Protein AF-A0A7X9BY57-F1 (afdb_monomer)

Mean predicted aligned error: 3.31 Å

pLDDT: mean 95.71, std 3.67, range [72.81, 98.31]

Nearest PDB structures (foldseek):
  8rdv-assembly1_HK  TM=2.846E-01  e=9.447E+00  Psychrobacter urativorans

Radius of gyration: 15.85 Å; Cα contacts (8 Å, |Δi|>4): 83; chains: 1; bounding box: 37×32×45 Å

Sequence (93 aa):
MYMERYEYWLKDPYFDEKTRLELESLTDPKEIEERFYMDLEFGTGGLRGILGAGTNRMNIYVVRKVTQGLADYIKEYGEEGKKRGVVIAYDSR

Solvent-accessible surface area (backbone atoms only — not comparable to full-atom values): 5611 Å² total; per-residue (Å²): 108,33,65,56,52,50,52,45,52,63,66,42,81,89,49,53,70,68,51,30,52,58,57,70,67,60,84,51,69,66,58,54,39,64,21,29,69,43,68,60,58,75,50,100,85,45,76,72,61,58,77,43,75,46,50,36,17,41,38,74,66,54,51,50,54,51,53,48,53,51,52,54,57,42,48,75,56,42,72,69,37,59,70,70,64,84,88,87,86,79,73,98,122

Secondary structure (DSSP, 8-state):
-HHHHHHHHHH-TTS-HHHHHHHHT---HHHHHHHHSSPPPEETTEE---BSSSTTSBSHHHHHHHHHHHHHHHHTTHHHHHHT---------

Foldseek 3Di:
DLVVQLVCLLPPPVHDPVQNVQSVPDPDVVVSCQQRVDAQDQDPVGGDADDGRGRNHDDPVSVVVVVVVVVVVLCVVPPVSVVVDDDDDDDPD

Structure (mmCIF, N/CA/C/O backbone):
data_AF-A0A7X9BY57-F1
#
_entry.id   AF-A0A7X9BY57-F1
#
loop_
_atom_site.group_PDB
_atom_site.id
_atom_site.type_symbol
_atom_site.label_atom_id
_atom_site.label_alt_id
_atom_site.label_comp_id
_atom_site.label_asym_id
_atom_site.label_entity_id
_atom_site.label_seq_id
_atom_site.pdbx_PDB_ins_code
_atom_site.Cartn_x
_atom_site.Cartn_y
_atom_site.Cartn_z
_atom_site.occupancy
_atom_site.B_iso_or_equiv
_atom_site.auth_seq_id
_atom_site.auth_comp_id
_atom_site.auth_asym_id
_atom_site.auth_atom_id
_atom_site.pdbx_PDB_model_num
ATOM 1 N N . MET A 1 1 ? 19.482 0.740 -3.001 1.00 79.75 1 MET A N 1
ATOM 2 C CA . MET A 1 1 ? 18.210 1.249 -2.435 1.00 79.75 1 MET A CA 1
ATOM 3 C C . MET A 1 1 ? 16.975 0.956 -3.291 1.00 79.75 1 MET A C 1
ATOM 5 O O . MET A 1 1 ? 16.254 0.052 -2.896 1.00 79.75 1 MET A O 1
ATOM 9 N N . TYR A 1 2 ? 16.688 1.615 -4.429 1.00 94.62 2 TYR A N 1
ATOM 10 C CA . TYR A 1 2 ? 15.445 1.295 -5.176 1.00 94.62 2 TYR A CA 1
ATOM 11 C C . TYR A 1 2 ? 15.473 -0.112 -5.805 1.00 94.62 2 TYR A C 1
ATOM 13 O O . TYR A 1 2 ? 14.496 -0.847 -5.696 1.00 94.62 2 TYR A O 1
ATOM 21 N N . MET A 1 3 ? 16.621 -0.533 -6.356 1.00 96.62 3 MET A N 1
ATOM 22 C CA . MET A 1 3 ? 16.793 -1.885 -6.912 1.00 96.62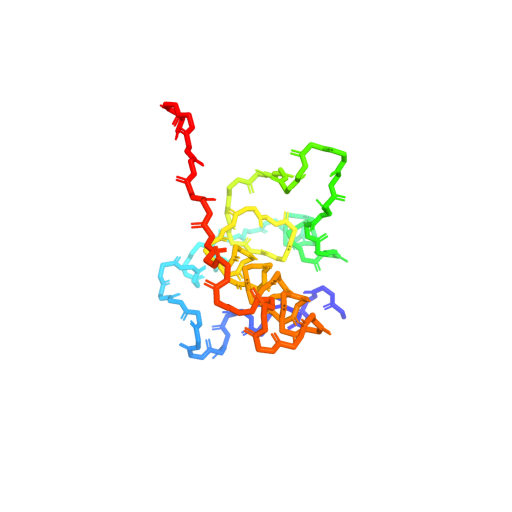 3 MET A CA 1
ATOM 23 C C . MET A 1 3 ? 16.672 -2.990 -5.858 1.00 96.62 3 MET A C 1
ATOM 25 O O . MET A 1 3 ? 16.080 -4.024 -6.129 1.00 96.62 3 MET A O 1
ATOM 29 N N . GLU A 1 4 ? 17.161 -2.766 -4.637 1.00 97.50 4 GLU A N 1
ATOM 30 C CA . GLU A 1 4 ? 16.999 -3.730 -3.535 1.00 97.50 4 GLU A CA 1
ATOM 31 C C . GLU A 1 4 ? 15.523 -3.907 -3.170 1.00 97.50 4 GLU A C 1
ATOM 33 O O . GLU A 1 4 ? 15.077 -5.026 -2.939 1.00 97.50 4 GLU A O 1
ATOM 38 N N . ARG A 1 5 ? 14.748 -2.813 -3.148 1.00 97.44 5 ARG A N 1
ATOM 39 C CA . ARG A 1 5 ? 13.298 -2.864 -2.910 1.00 97.44 5 ARG A CA 1
ATOM 40 C C . ARG A 1 5 ? 12.575 -3.580 -4.047 1.00 97.44 5 ARG A C 1
ATOM 42 O O . ARG A 1 5 ? 11.706 -4.400 -3.778 1.00 97.44 5 ARG A O 1
ATOM 49 N N . TYR A 1 6 ? 12.948 -3.298 -5.291 1.00 98.19 6 TYR A N 1
ATOM 50 C CA . TYR A 1 6 ? 12.409 -3.988 -6.460 1.00 98.19 6 TYR A CA 1
ATOM 51 C C . TYR A 1 6 ? 12.684 -5.498 -6.400 1.00 98.19 6 TYR A C 1
ATOM 53 O O . TYR A 1 6 ? 11.756 -6.301 -6.468 1.00 98.19 6 TYR A O 1
ATOM 61 N N . GLU A 1 7 ? 13.935 -5.897 -6.162 1.00 97.62 7 GLU A N 1
ATOM 62 C CA . GLU A 1 7 ? 14.307 -7.306 -6.018 1.00 97.62 7 GLU A CA 1
ATOM 63 C C . GLU A 1 7 ? 13.629 -7.982 -4.824 1.00 97.62 7 GLU A C 1
ATOM 65 O O . GLU A 1 7 ? 13.253 -9.151 -4.912 1.00 97.62 7 GLU A O 1
ATOM 70 N N . TYR A 1 8 ? 13.458 -7.262 -3.714 1.00 98.00 8 TYR A N 1
ATOM 71 C CA . TYR A 1 8 ? 12.713 -7.748 -2.558 1.00 98.00 8 TYR A CA 1
ATOM 72 C C . TYR A 1 8 ? 11.269 -8.095 -2.940 1.00 98.00 8 TYR A C 1
ATOM 74 O O . TYR A 1 8 ? 10.799 -9.183 -2.612 1.00 98.00 8 TYR A O 1
ATOM 82 N N . TRP A 1 9 ? 10.596 -7.224 -3.700 1.00 97.88 9 TRP A N 1
ATOM 83 C CA . TRP A 1 9 ? 9.235 -7.481 -4.179 1.00 97.88 9 TRP A CA 1
ATOM 84 C C . TRP A 1 9 ? 9.151 -8.666 -5.149 1.00 97.88 9 TRP A C 1
ATOM 86 O O . TRP A 1 9 ? 8.166 -9.402 -5.131 1.00 97.88 9 TRP A O 1
ATOM 96 N N . LEU A 1 10 ? 10.191 -8.892 -5.955 1.00 97.81 10 LEU A N 1
ATOM 97 C CA . LEU A 1 10 ? 10.271 -10.054 -6.843 1.00 97.81 10 LEU A CA 1
ATOM 98 C C . LEU A 1 10 ? 10.487 -11.371 -6.086 1.00 97.81 10 LEU A C 1
ATOM 100 O O . LEU A 1 10 ? 9.958 -12.403 -6.484 1.00 97.81 10 LEU A O 1
ATOM 104 N N . LYS A 1 11 ? 11.262 -11.365 -4.997 1.00 97.69 11 LYS A N 1
ATOM 105 C CA . LYS A 1 11 ? 11.737 -12.602 -4.351 1.00 97.69 11 LYS A CA 1
ATOM 106 C C . LYS A 1 11 ? 10.931 -13.015 -3.120 1.00 97.69 11 LYS A C 1
ATOM 108 O O . LYS A 1 11 ? 10.831 -14.208 -2.845 1.00 97.69 11 LYS A O 1
ATOM 113 N N . ASP A 1 12 ? 10.381 -12.070 -2.361 1.00 97.69 12 ASP A N 1
ATOM 114 C CA . ASP A 1 12 ? 9.721 -12.382 -1.088 1.00 97.69 12 ASP A CA 1
ATOM 115 C C . ASP A 1 12 ? 8.351 -13.051 -1.323 1.00 97.69 12 ASP A C 1
ATOM 117 O O . ASP A 1 12 ? 7.520 -12.455 -2.018 1.00 97.69 12 ASP A O 1
ATOM 121 N N . PRO A 1 13 ? 8.074 -14.246 -0.749 1.00 96.62 13 PRO A N 1
ATOM 122 C CA . PRO A 1 13 ? 6.814 -14.989 -0.903 1.00 96.62 13 PRO A CA 1
ATOM 123 C C . PRO A 1 13 ? 5.557 -14.218 -0.464 1.00 96.62 13 PRO A C 1
ATOM 125 O O . PRO A 1 13 ? 4.452 -14.608 -0.834 1.00 96.62 13 PRO A O 1
ATOM 128 N N . TYR A 1 14 ? 5.705 -13.130 0.295 1.00 97.06 14 TYR A N 1
ATOM 129 C CA . TYR A 1 14 ? 4.624 -12.245 0.723 1.00 97.06 14 TYR A CA 1
ATOM 130 C C . TYR A 1 14 ? 3.868 -11.588 -0.443 1.00 97.06 14 TYR A C 1
ATOM 132 O O . TYR A 1 14 ? 2.655 -11.362 -0.350 1.00 97.06 14 TYR A O 1
ATOM 140 N N . PHE A 1 15 ? 4.568 -11.281 -1.538 1.00 97.88 15 PHE A N 1
ATOM 141 C CA . PHE A 1 15 ? 3.958 -10.700 -2.734 1.00 97.88 15 PHE A CA 1
ATOM 142 C C . PHE A 1 15 ? 3.335 -11.792 -3.609 1.00 97.88 15 PHE A C 1
ATOM 144 O O . PHE A 1 15 ? 3.857 -12.901 -3.709 1.00 97.88 15 PHE A O 1
ATOM 151 N N . ASP A 1 16 ? 2.185 -11.516 -4.216 1.00 97.69 16 ASP A N 1
ATOM 152 C CA . ASP A 1 16 ? 1.487 -12.498 -5.037 1.00 97.69 16 ASP A CA 1
ATOM 153 C C . ASP A 1 16 ? 2.119 -12.615 -6.431 1.00 97.69 16 ASP A C 1
ATOM 155 O O . ASP A 1 16 ? 2.892 -11.765 -6.879 1.00 97.69 16 ASP A O 1
ATOM 159 N N . GLU A 1 17 ? 1.808 -13.712 -7.119 1.00 97.62 17 GLU A N 1
ATOM 160 C CA . GLU A 1 17 ? 2.342 -13.990 -8.453 1.00 97.62 17 GLU A CA 1
ATOM 161 C C . GLU A 1 17 ? 1.983 -12.885 -9.4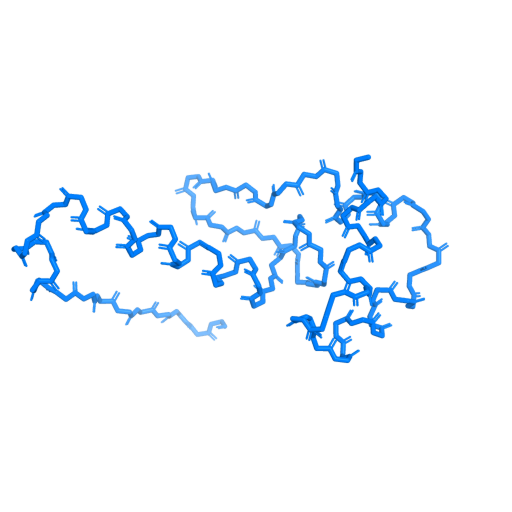53 1.00 97.62 17 GLU A C 1
ATOM 163 O O . GLU A 1 17 ? 2.830 -12.467 -10.234 1.00 97.62 17 GLU A O 1
ATOM 168 N N . LYS A 1 18 ? 0.763 -12.338 -9.380 1.00 97.69 18 LYS A N 1
ATOM 169 C CA . LYS A 1 18 ? 0.318 -11.255 -10.266 1.00 97.69 18 LYS A CA 1
ATOM 170 C C . LYS A 1 18 ? 1.181 -9.999 -10.112 1.00 97.69 18 LYS A C 1
ATOM 172 O O . LYS A 1 18 ? 1.570 -9.404 -11.113 1.00 97.69 18 LYS A O 1
ATOM 177 N N . THR A 1 19 ? 1.483 -9.609 -8.877 1.00 98.00 19 THR A N 1
ATOM 178 C CA . THR A 1 19 ? 2.345 -8.467 -8.547 1.00 98.00 19 THR A CA 1
ATOM 179 C C . THR A 1 19 ? 3.758 -8.693 -9.069 1.00 98.00 19 THR A C 1
ATOM 181 O O . THR A 1 19 ? 4.344 -7.779 -9.643 1.00 98.00 19 THR A O 1
ATOM 184 N N . ARG A 1 20 ? 4.302 -9.908 -8.923 1.00 98.06 20 ARG A N 1
ATOM 185 C CA . ARG A 1 20 ? 5.623 -10.237 -9.477 1.00 98.06 20 ARG A CA 1
ATOM 186 C C . ARG A 1 20 ? 5.634 -10.177 -10.995 1.00 98.06 20 ARG A C 1
ATOM 188 O O . ARG A 1 20 ? 6.498 -9.512 -11.542 1.00 98.06 20 ARG A O 1
ATOM 195 N N . LEU A 1 21 ? 4.658 -10.790 -11.661 1.00 98.06 21 LEU A N 1
ATOM 196 C CA . LEU A 1 21 ? 4.562 -10.770 -13.121 1.00 98.06 21 LEU A CA 1
ATOM 197 C C . LEU A 1 21 ? 4.429 -9.341 -13.665 1.00 98.06 21 LEU A C 1
ATOM 199 O O . LEU A 1 21 ? 5.035 -9.012 -14.680 1.00 98.06 21 LEU A O 1
ATOM 203 N N . GLU A 1 22 ? 3.679 -8.469 -12.980 1.00 98.12 22 GLU A N 1
ATOM 204 C CA . GLU A 1 22 ? 3.621 -7.043 -13.324 1.00 98.12 22 GLU A CA 1
ATOM 205 C C . GLU A 1 22 ? 5.012 -6.401 -13.247 1.00 98.12 22 GLU A C 1
ATOM 207 O O . GLU A 1 22 ? 5.425 -5.717 -14.181 1.00 98.12 22 GLU A O 1
ATOM 212 N N . LEU A 1 23 ? 5.746 -6.647 -12.161 1.00 97.94 23 LEU A N 1
ATOM 213 C CA . LEU A 1 23 ? 7.093 -6.118 -11.960 1.00 97.94 23 LEU A CA 1
ATOM 214 C C . LEU A 1 23 ? 8.104 -6.674 -12.971 1.00 97.94 23 LEU A C 1
ATOM 216 O O . LEU A 1 23 ? 8.864 -5.902 -13.540 1.00 97.94 23 LEU A O 1
ATOM 220 N N . GLU A 1 24 ? 8.081 -7.976 -13.249 1.00 97.44 24 GLU A N 1
ATOM 221 C CA . GLU A 1 24 ? 8.951 -8.629 -14.236 1.00 97.44 24 GLU A CA 1
ATOM 222 C C . GLU A 1 24 ? 8.684 -8.149 -15.667 1.00 97.44 24 GLU A C 1
ATOM 224 O O . GLU A 1 24 ? 9.585 -8.174 -16.504 1.00 97.44 24 GLU A O 1
ATOM 229 N N . SER A 1 25 ? 7.462 -7.687 -15.954 1.00 97.69 25 SER A N 1
ATOM 230 C CA . SER A 1 25 ? 7.111 -7.123 -17.261 1.00 97.69 25 SER A CA 1
ATOM 231 C C . SER A 1 25 ? 7.698 -5.728 -17.513 1.00 97.69 25 SER A C 1
ATOM 233 O O . SER A 1 25 ? 7.646 -5.239 -18.643 1.00 97.69 25 SER A O 1
ATOM 235 N N . LEU A 1 26 ? 8.271 -5.082 -16.490 1.00 96.56 26 LEU A N 1
ATOM 236 C CA . LEU A 1 26 ? 8.870 -3.758 -16.614 1.00 96.56 26 LEU A CA 1
ATOM 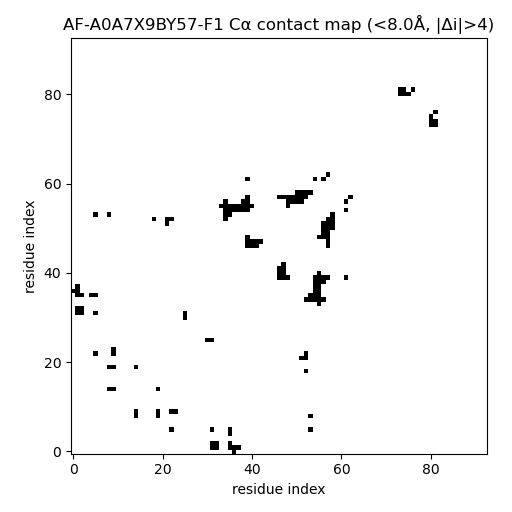237 C C . LEU A 1 26 ? 10.200 -3.834 -17.366 1.00 96.56 26 LEU A C 1
ATOM 239 O O . LEU A 1 26 ? 11.171 -4.430 -16.904 1.00 96.56 26 LEU A O 1
ATOM 243 N N . THR A 1 27 ? 10.263 -3.169 -18.519 1.00 94.62 27 THR A N 1
ATOM 244 C CA . THR A 1 27 ? 11.477 -3.114 -19.347 1.00 94.62 27 THR A CA 1
ATOM 245 C C . THR A 1 27 ? 12.251 -1.807 -19.204 1.00 94.62 27 THR A C 1
ATOM 247 O O . THR A 1 27 ? 13.415 -1.755 -19.590 1.00 94.62 27 THR A O 1
ATOM 250 N 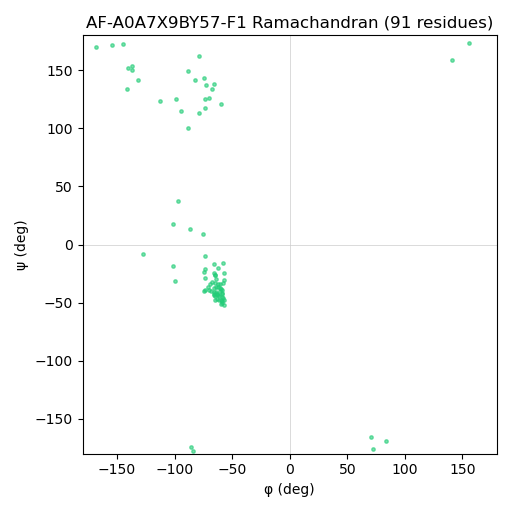N . ASP A 1 28 ? 11.618 -0.744 -18.693 1.00 97.00 28 ASP A N 1
ATOM 251 C CA . ASP A 1 28 ? 12.244 0.570 -18.521 1.00 97.00 28 ASP A CA 1
ATOM 252 C C . ASP A 1 28 ? 12.818 0.725 -17.099 1.00 97.00 28 ASP A C 1
ATOM 254 O O . ASP A 1 28 ? 12.054 0.789 -16.129 1.00 97.00 28 ASP A O 1
ATOM 258 N N . PRO A 1 29 ? 14.151 0.853 -16.941 1.00 96.06 29 PRO A N 1
ATOM 259 C CA . PRO A 1 29 ? 14.771 1.105 -15.643 1.00 96.06 29 PRO A CA 1
ATOM 260 C C . PRO A 1 29 ? 14.254 2.366 -14.946 1.00 96.06 29 PRO A C 1
ATOM 262 O O . PRO A 1 29 ? 14.209 2.399 -13.718 1.00 96.06 29 PRO A O 1
ATOM 265 N N . LYS A 1 30 ? 13.837 3.393 -15.700 1.00 97.50 30 LYS A N 1
ATOM 266 C CA . LYS A 1 30 ? 13.285 4.622 -15.112 1.00 97.50 30 LYS A CA 1
ATOM 267 C C . LYS A 1 30 ? 11.927 4.389 -14.469 1.00 97.50 30 LYS A C 1
ATOM 269 O O . LYS A 1 30 ? 11.623 5.015 -13.460 1.00 97.50 30 LYS A O 1
ATOM 274 N N . GLU A 1 31 ? 11.121 3.490 -15.025 1.00 97.69 31 GLU A N 1
ATOM 275 C CA . GLU A 1 31 ? 9.839 3.122 -14.430 1.00 97.69 31 GLU A CA 1
ATOM 276 C C . GLU A 1 31 ? 10.042 2.317 -13.142 1.00 97.69 31 GLU A C 1
ATOM 278 O O . GLU A 1 31 ? 9.348 2.546 -12.151 1.00 97.69 31 GLU A O 1
ATOM 283 N N . ILE A 1 32 ? 11.028 1.416 -13.124 1.00 98.06 32 ILE A N 1
ATOM 284 C CA . ILE A 1 32 ? 11.414 0.692 -11.907 1.00 98.06 32 ILE A CA 1
ATOM 285 C C . ILE A 1 32 ? 11.894 1.682 -10.844 1.00 98.06 32 ILE A C 1
ATOM 287 O O . ILE A 1 32 ? 11.447 1.625 -9.699 1.00 98.06 32 ILE A O 1
ATOM 291 N N . GLU A 1 33 ? 12.770 2.618 -11.210 1.00 98.12 33 GLU A N 1
ATOM 292 C CA . GLU A 1 33 ? 13.214 3.663 -10.294 1.00 98.12 33 GLU A CA 1
ATOM 293 C C . GLU A 1 33 ? 12.024 4.456 -9.754 1.00 98.12 33 GLU A C 1
ATOM 295 O O . GLU A 1 33 ? 11.847 4.522 -8.541 1.00 98.12 33 GLU A O 1
ATOM 300 N N . GLU A 1 34 ? 11.148 4.966 -10.618 1.00 97.69 34 GLU A N 1
ATOM 301 C CA . GLU A 1 34 ? 10.015 5.800 -10.212 1.00 97.69 34 GLU A CA 1
ATOM 302 C C . GLU A 1 34 ? 8.992 5.042 -9.332 1.00 97.69 34 GLU A C 1
ATOM 304 O O . GLU A 1 34 ? 8.413 5.620 -8.409 1.00 97.69 34 GLU A O 1
ATOM 309 N N . ARG A 1 35 ? 8.842 3.722 -9.502 1.00 98.19 35 ARG A N 1
ATOM 310 C CA . ARG A 1 35 ? 8.004 2.874 -8.632 1.00 98.19 35 ARG A CA 1
ATOM 311 C C . ARG A 1 35 ? 8.614 2.596 -7.252 1.00 98.19 35 ARG A C 1
ATOM 313 O O . ARG A 1 35 ? 7.856 2.282 -6.330 1.00 98.19 35 ARG A O 1
ATOM 320 N N . PHE A 1 36 ? 9.939 2.679 -7.087 1.00 98.31 36 PHE A N 1
ATOM 321 C CA . PHE A 1 36 ? 10.639 2.191 -5.884 1.00 98.31 36 PHE A CA 1
ATOM 322 C C . PHE A 1 36 ? 11.568 3.195 -5.184 1.00 98.31 36 PHE A C 1
ATOM 324 O O . PHE A 1 36 ? 12.056 2.895 -4.088 1.00 98.31 36 PHE A O 1
ATOM 331 N N . TYR A 1 37 ? 11.823 4.372 -5.763 1.00 97.00 37 TYR A N 1
ATOM 332 C CA . TYR A 1 37 ? 12.734 5.369 -5.183 1.00 97.00 37 TYR A CA 1
ATOM 333 C C . TYR A 1 37 ? 12.226 5.958 -3.863 1.00 97.00 37 TYR A C 1
ATOM 335 O O . TYR A 1 37 ? 13.028 6.391 -3.036 1.00 97.00 37 TYR A O 1
ATOM 343 N N . MET A 1 38 ? 10.911 5.936 -3.642 1.00 96.25 38 MET A N 1
ATOM 344 C CA . MET A 1 38 ? 10.280 6.415 -2.418 1.00 96.25 38 MET A CA 1
ATOM 345 C C . MET A 1 38 ? 9.054 5.581 -2.041 1.00 96.25 38 MET A C 1
ATOM 347 O O . MET A 1 38 ? 8.626 4.687 -2.775 1.00 96.25 38 MET A O 1
ATOM 351 N N . ASP A 1 39 ? 8.516 5.852 -0.858 1.00 96.44 39 ASP A N 1
ATOM 352 C CA . ASP A 1 39 ? 7.206 5.355 -0.451 1.00 96.44 39 ASP A CA 1
ATOM 353 C C . ASP A 1 39 ? 6.135 6.352 -0.911 1.00 96.44 39 ASP A C 1
ATOM 355 O O . ASP A 1 39 ? 6.391 7.555 -0.960 1.00 96.44 39 ASP A O 1
ATOM 359 N N . LEU A 1 40 ? 4.934 5.860 -1.218 1.00 96.44 40 LEU A N 1
ATOM 360 C CA . LEU A 1 40 ? 3.808 6.711 -1.580 1.00 96.44 40 LEU A CA 1
ATOM 361 C C . LEU A 1 40 ? 3.487 7.682 -0.434 1.00 96.44 40 LEU A C 1
ATOM 363 O O . LEU A 1 40 ? 3.178 7.257 0.682 1.00 96.44 40 LEU A O 1
ATOM 367 N N . GLU A 1 41 ? 3.545 8.983 -0.714 1.00 93.31 41 GLU A N 1
ATOM 368 C CA . GLU A 1 41 ? 3.365 10.008 0.312 1.00 93.31 41 GLU A CA 1
ATOM 369 C C . GLU A 1 41 ? 1.910 10.168 0.756 1.00 93.31 41 GLU A C 1
ATOM 371 O O . GLU A 1 41 ? 0.956 10.112 -0.028 1.00 93.31 41 GLU A O 1
ATOM 376 N N . PHE A 1 42 ? 1.750 10.434 2.053 1.00 90.88 42 PHE A N 1
ATOM 377 C CA . PHE A 1 42 ? 0.474 10.808 2.644 1.00 90.88 42 PHE A CA 1
ATOM 378 C C . PHE A 1 42 ? 0.303 12.330 2.573 1.00 90.88 42 PHE A C 1
ATOM 380 O O . PHE A 1 42 ? 0.861 13.068 3.384 1.00 90.88 42 PHE A O 1
ATOM 387 N N . GLY A 1 43 ? -0.462 12.806 1.590 1.00 90.56 43 GLY A N 1
ATOM 388 C CA . GLY A 1 43 ? -0.748 14.231 1.420 1.00 90.56 43 GLY A CA 1
ATOM 389 C C . GLY A 1 43 ? -1.910 14.725 2.287 1.00 90.56 43 GLY A C 1
ATOM 390 O O . GLY A 1 43 ? -2.565 13.967 3.002 1.00 90.56 43 GLY A O 1
ATOM 391 N N . THR A 1 44 ? -2.253 16.009 2.146 1.00 90.56 44 THR A N 1
ATOM 392 C CA . THR A 1 44 ? -3.418 16.632 2.815 1.00 90.56 44 THR A CA 1
ATOM 393 C C . THR A 1 44 ? -4.743 15.936 2.500 1.00 90.56 44 THR A C 1
ATOM 395 O O . THR A 1 44 ? -5.695 16.006 3.270 1.00 90.56 44 THR A O 1
ATOM 398 N N . GLY A 1 45 ? -4.803 15.258 1.356 1.00 87.88 45 GLY A N 1
ATOM 399 C CA . GLY A 1 45 ? -5.960 14.527 0.869 1.00 87.88 45 GLY A CA 1
ATOM 400 C C . GLY A 1 45 ? -5.903 13.013 1.061 1.00 87.88 45 GLY A C 1
ATOM 401 O O . GLY A 1 45 ? -6.635 12.319 0.351 1.00 87.88 45 GLY A O 1
ATOM 402 N N . GLY A 1 46 ? -5.023 12.517 1.936 1.00 91.44 46 GLY A N 1
ATOM 403 C CA . GLY A 1 46 ? -4.745 11.093 2.116 1.00 91.44 46 GLY A CA 1
ATOM 404 C C . GLY A 1 46 ? -3.725 10.540 1.118 1.00 91.44 46 GLY A C 1
ATOM 405 O O . GLY A 1 46 ? -3.073 11.290 0.388 1.00 91.44 46 GLY A O 1
ATOM 406 N N . LEU A 1 47 ? -3.602 9.210 1.077 1.00 93.50 47 LEU A N 1
ATOM 407 C CA . LEU A 1 47 ? -2.796 8.517 0.071 1.00 93.50 47 LEU A CA 1
ATOM 408 C C . LEU A 1 47 ? -3.453 8.613 -1.304 1.00 93.50 47 LEU A C 1
ATOM 410 O O . LEU A 1 47 ? -4.603 8.209 -1.485 1.00 93.50 47 LEU A O 1
ATOM 414 N N . ARG A 1 48 ? -2.698 9.087 -2.292 1.00 93.69 48 ARG A N 1
ATOM 415 C CA . ARG A 1 48 ? -3.108 9.108 -3.698 1.00 93.69 48 ARG A CA 1
ATOM 416 C C . ARG A 1 48 ? -1.903 8.783 -4.556 1.00 93.69 48 ARG A C 1
ATOM 418 O O . ARG A 1 48 ? -0.842 9.351 -4.342 1.00 93.69 48 ARG A O 1
ATOM 425 N N . GLY A 1 49 ? -2.076 7.902 -5.530 1.00 93.06 49 GLY A N 1
ATOM 426 C CA . GLY A 1 49 ? -0.995 7.483 -6.410 1.00 93.06 49 GLY A CA 1
ATOM 427 C C . GLY A 1 49 ? -1.509 6.700 -7.603 1.00 93.06 49 GLY A C 1
ATOM 428 O O . GLY A 1 49 ? -2.676 6.308 -7.647 1.00 93.06 49 GLY A O 1
ATOM 429 N N . ILE A 1 50 ? -0.616 6.467 -8.559 1.00 96.31 50 ILE A N 1
ATOM 430 C CA . ILE A 1 50 ? -0.877 5.605 -9.713 1.00 96.31 50 ILE A CA 1
ATOM 431 C C . ILE A 1 50 ? -1.066 4.167 -9.213 1.00 96.31 50 ILE A C 1
ATOM 433 O O . ILE A 1 50 ? -0.330 3.719 -8.331 1.00 96.31 50 ILE A O 1
ATOM 437 N N . LEU A 1 51 ? -2.053 3.450 -9.757 1.00 96.50 51 LEU A N 1
ATOM 438 C CA . LEU A 1 51 ? -2.246 2.028 -9.463 1.00 96.50 51 LEU A CA 1
ATOM 439 C C . LEU A 1 51 ? -1.091 1.206 -10.044 1.00 96.50 51 LEU A C 1
ATOM 441 O O . LEU A 1 51 ? -0.718 1.399 -11.199 1.00 96.50 51 LEU A O 1
ATOM 445 N N . GLY A 1 52 ? -0.549 0.283 -9.254 1.00 97.75 52 GLY A N 1
ATOM 446 C CA . GLY A 1 52 ? 0.476 -0.656 -9.715 1.00 97.75 52 GLY A CA 1
ATOM 447 C C . GLY A 1 52 ? 1.352 -1.203 -8.593 1.00 97.75 52 GLY A C 1
ATOM 448 O O . GLY A 1 52 ? 1.276 -0.772 -7.441 1.00 97.75 52 GLY A O 1
ATOM 449 N N . ALA A 1 53 ? 2.208 -2.157 -8.925 1.00 98.19 53 ALA A N 1
ATOM 450 C CA . ALA A 1 53 ? 3.213 -2.692 -8.021 1.00 98.19 53 ALA A CA 1
ATOM 451 C C . ALA A 1 53 ? 4.356 -1.685 -7.798 1.00 98.19 53 ALA A C 1
ATOM 453 O O . ALA A 1 53 ? 4.826 -1.045 -8.744 1.00 98.19 53 ALA A O 1
ATOM 454 N N . GLY A 1 54 ? 4.796 -1.544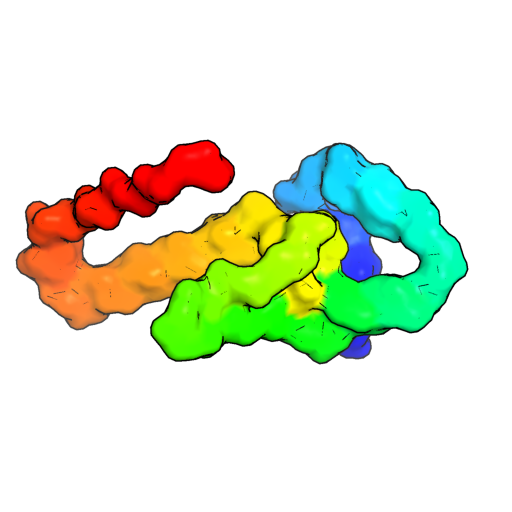 -6.545 1.00 97.94 54 GLY A N 1
ATOM 455 C CA . GLY A 1 54 ? 5.836 -0.595 -6.142 1.00 97.94 54 GLY A CA 1
ATOM 456 C C . GLY A 1 54 ? 5.558 0.075 -4.799 1.00 97.94 54 GLY A C 1
ATOM 457 O O . GLY A 1 54 ? 4.414 0.138 -4.342 1.00 97.94 54 GLY A O 1
ATOM 458 N N . THR A 1 55 ? 6.603 0.598 -4.158 1.00 97.50 55 THR A N 1
ATOM 459 C CA . THR A 1 55 ? 6.457 1.360 -2.906 1.00 97.50 55 THR A CA 1
ATOM 460 C C . THR A 1 55 ? 5.867 2.749 -3.145 1.00 97.50 55 THR A C 1
A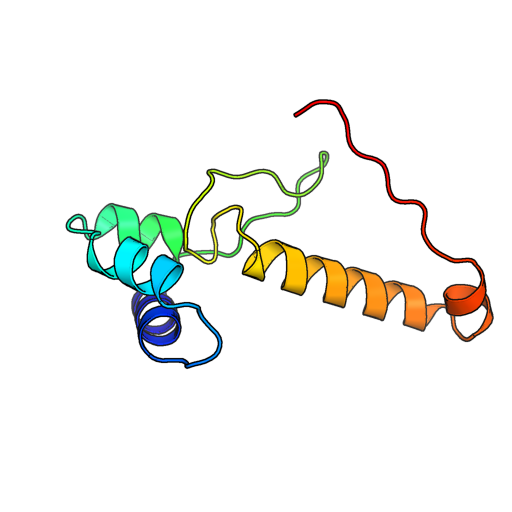TOM 462 O O . THR A 1 55 ? 5.146 3.245 -2.284 1.00 97.50 55 THR A O 1
ATOM 465 N N . ASN A 1 56 ? 6.097 3.336 -4.323 1.00 97.62 56 ASN A N 1
ATOM 466 C CA . ASN A 1 56 ? 5.542 4.613 -4.779 1.00 97.62 56 ASN A CA 1
ATOM 467 C C . ASN A 1 56 ? 4.289 4.426 -5.663 1.00 97.62 56 ASN A C 1
ATOM 469 O O . ASN A 1 56 ? 4.089 5.094 -6.683 1.00 97.62 56 ASN A O 1
ATOM 473 N N . ARG A 1 57 ? 3.455 3.438 -5.326 1.00 97.81 57 ARG A N 1
ATOM 474 C CA . ARG A 1 57 ? 2.221 3.119 -6.050 1.00 97.81 57 ARG A CA 1
ATOM 475 C C . ARG A 1 57 ? 1.075 2.835 -5.101 1.00 97.81 57 ARG A C 1
ATOM 477 O O . ARG A 1 57 ? 1.272 2.386 -3.977 1.00 97.81 57 ARG A O 1
ATOM 484 N N . MET A 1 58 ? -0.142 3.068 -5.578 1.00 97.19 58 MET A N 1
ATOM 485 C CA . MET A 1 58 ? -1.339 2.606 -4.896 1.00 97.19 58 MET A CA 1
ATOM 486 C C . MET A 1 58 ? -1.536 1.116 -5.193 1.00 97.19 58 MET A C 1
ATOM 488 O O . MET A 1 58 ? -1.796 0.719 -6.328 1.00 97.19 58 MET A O 1
ATOM 492 N N . ASN A 1 59 ? -1.406 0.285 -4.162 1.00 97.50 59 ASN A N 1
ATOM 493 C CA . ASN A 1 59 ? -1.652 -1.153 -4.223 1.00 97.50 59 ASN A CA 1
ATOM 494 C C . ASN A 1 59 ? -2.043 -1.701 -2.850 1.00 97.50 59 ASN A C 1
ATOM 496 O O . ASN A 1 59 ? -1.947 -1.021 -1.827 1.00 97.50 59 ASN A O 1
ATOM 500 N N . ILE A 1 60 ? -2.460 -2.967 -2.830 1.00 97.19 60 ILE A N 1
ATOM 501 C CA . ILE A 1 60 ? -2.925 -3.641 -1.617 1.00 97.19 60 ILE A CA 1
ATOM 502 C C . ILE A 1 60 ? -1.871 -3.665 -0.501 1.00 97.19 60 ILE A C 1
ATOM 504 O O . ILE A 1 60 ? -2.231 -3.581 0.670 1.00 97.19 60 ILE A O 1
ATOM 508 N N . TYR A 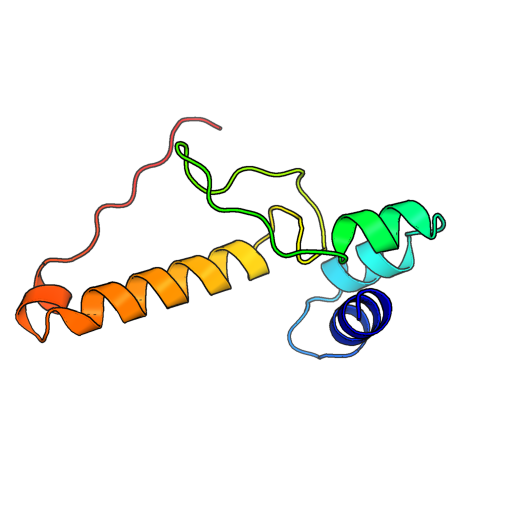1 61 ? -0.581 -3.746 -0.830 1.00 97.81 61 TYR A N 1
ATOM 509 C CA . TYR A 1 61 ? 0.494 -3.822 0.161 1.00 97.81 61 TYR A CA 1
ATOM 510 C C . TYR A 1 61 ? 0.743 -2.475 0.834 1.00 97.81 61 TYR A C 1
ATOM 512 O O . TYR A 1 61 ? 0.895 -2.417 2.054 1.00 97.81 61 TYR A O 1
ATOM 520 N N . VAL A 1 62 ? 0.701 -1.385 0.065 1.00 96.94 62 VAL A N 1
ATOM 521 C CA . VAL A 1 62 ? 0.760 -0.021 0.606 1.00 96.94 62 VAL A CA 1
ATOM 522 C C . VAL A 1 62 ? -0.468 0.266 1.470 1.00 96.94 62 VAL A C 1
ATOM 524 O O . VAL A 1 62 ? -0.317 0.742 2.595 1.00 96.94 62 VAL A O 1
ATOM 527 N N . VAL A 1 63 ? -1.669 -0.111 1.011 1.00 96.38 63 VAL A N 1
ATOM 528 C CA . VAL A 1 63 ? -2.900 0.021 1.809 1.00 96.38 63 VAL A CA 1
ATOM 529 C C . VAL A 1 63 ? -2.782 -0.764 3.117 1.00 96.38 63 VAL A C 1
ATOM 531 O O . VAL A 1 63 ? -3.002 -0.192 4.179 1.00 96.38 63 VAL A O 1
ATOM 534 N N . ARG A 1 64 ? -2.342 -2.029 3.079 1.00 97.12 64 ARG A N 1
ATOM 535 C CA . ARG A 1 64 ? -2.112 -2.850 4.284 1.00 97.12 64 ARG A CA 1
ATOM 536 C C . ARG A 1 64 ? -1.126 -2.198 5.251 1.00 97.12 64 ARG A C 1
ATOM 538 O O . ARG A 1 64 ? -1.423 -2.126 6.441 1.00 97.12 64 ARG A O 1
ATOM 545 N N . LYS A 1 65 ? 0.018 -1.710 4.755 1.00 95.94 65 LYS A N 1
ATOM 546 C CA . LYS A 1 65 ? 1.041 -1.033 5.570 1.00 95.94 65 LYS A CA 1
ATOM 547 C C . LYS A 1 65 ? 0.452 0.180 6.289 1.00 95.94 65 LYS A C 1
ATOM 549 O O . LYS A 1 65 ? 0.653 0.338 7.490 1.00 95.94 65 LYS A O 1
ATOM 554 N N . VAL A 1 66 ? -0.307 1.012 5.579 1.00 95.69 66 VAL A N 1
ATOM 555 C CA . VAL A 1 66 ? -0.899 2.224 6.161 1.00 95.69 66 VAL A CA 1
ATOM 556 C C . VAL A 1 66 ? -2.061 1.906 7.097 1.00 95.69 66 VAL A C 1
ATOM 558 O O . VAL A 1 66 ? -2.147 2.504 8.166 1.00 95.69 66 VAL A O 1
ATOM 561 N N . THR A 1 67 ? -2.907 0.926 6.775 1.00 96.06 67 THR A N 1
ATOM 562 C CA . THR A 1 67 ? -3.952 0.446 7.691 1.00 96.06 67 THR A CA 1
ATOM 563 C C . THR A 1 67 ? -3.353 -0.110 8.981 1.00 96.06 67 THR A C 1
ATOM 565 O O . THR A 1 67 ? -3.877 0.171 10.057 1.00 96.06 67 THR A O 1
ATOM 568 N N . GLN A 1 68 ? -2.241 -0.847 8.900 1.00 97.19 68 GLN A N 1
ATOM 569 C CA . GLN A 1 68 ? -1.528 -1.333 10.080 1.00 97.19 68 GLN A CA 1
ATOM 570 C C . GLN A 1 68 ? -0.984 -0.169 10.918 1.00 97.19 68 GLN A C 1
ATOM 572 O O . GLN A 1 68 ? -1.224 -0.132 12.121 1.00 97.19 68 GLN A O 1
ATOM 577 N N . GLY A 1 69 ? -0.344 0.820 10.285 1.00 95.75 69 GLY A N 1
ATOM 578 C CA . GLY A 1 69 ? 0.124 2.028 10.971 1.00 95.75 69 GLY A CA 1
ATOM 579 C C . GLY A 1 69 ? -1.005 2.805 11.657 1.00 95.75 69 GLY A C 1
ATOM 580 O O . GLY A 1 69 ? -0.860 3.218 12.804 1.00 95.75 69 GLY A O 1
ATOM 581 N N . LEU A 1 70 ? -2.164 2.940 11.003 1.00 95.12 70 LEU A N 1
ATOM 582 C CA . LEU A 1 70 ? -3.356 3.546 11.603 1.00 95.12 70 LEU A CA 1
ATOM 583 C C . LEU A 1 70 ? -3.865 2.733 12.801 1.00 95.12 70 LEU A C 1
ATOM 585 O O . LEU A 1 70 ? -4.222 3.308 13.827 1.00 95.12 70 LEU A O 1
ATOM 589 N N . ALA A 1 71 ? -3.898 1.404 12.687 1.00 96.31 71 ALA A N 1
ATOM 590 C CA . ALA A 1 71 ? -4.298 0.539 13.787 1.00 96.31 71 ALA A CA 1
ATOM 591 C C . ALA A 1 71 ? -3.347 0.685 14.981 1.00 96.31 71 ALA A C 1
ATOM 593 O O . ALA A 1 71 ? -3.814 0.782 16.112 1.00 96.31 71 ALA A O 1
ATOM 594 N N . ASP A 1 72 ? -2.037 0.738 14.745 1.00 97.25 72 ASP A N 1
ATOM 595 C CA . ASP A 1 72 ? -1.047 0.926 15.805 1.00 97.25 72 ASP A CA 1
ATOM 596 C C . ASP A 1 72 ? -1.172 2.304 16.460 1.00 97.25 72 ASP A C 1
ATOM 598 O O . ASP A 1 72 ? -1.211 2.376 17.686 1.00 97.25 72 ASP A O 1
ATOM 602 N N . TYR A 1 73 ? -1.404 3.359 15.677 1.00 95.88 73 TYR A N 1
ATOM 603 C CA . TYR A 1 73 ? -1.707 4.691 16.202 1.00 95.88 73 TYR A CA 1
ATOM 604 C C . TYR A 1 73 ? -2.962 4.708 17.090 1.00 95.88 73 TYR A C 1
ATOM 606 O O . TYR A 1 73 ? -2.956 5.278 18.177 1.00 95.88 73 TYR A O 1
ATOM 614 N N . ILE A 1 74 ? -4.041 4.021 16.697 1.00 96.56 74 ILE A N 1
ATOM 615 C CA . ILE A 1 74 ? -5.249 3.897 17.535 1.00 96.56 74 ILE A CA 1
ATOM 616 C C . ILE A 1 74 ? -4.931 3.201 18.869 1.00 96.56 74 ILE A C 1
ATOM 618 O O . ILE A 1 74 ? -5.479 3.583 19.907 1.00 96.56 74 ILE A O 1
ATOM 622 N N . LYS A 1 75 ? -4.045 2.194 18.871 1.00 96.06 75 LYS A N 1
ATOM 623 C CA . LYS A 1 75 ? -3.656 1.477 20.098 1.00 96.06 75 LYS A CA 1
ATOM 624 C C . LYS A 1 75 ? -2.910 2.370 21.091 1.00 96.06 75 LYS A C 1
ATOM 626 O O . LYS A 1 75 ? -2.995 2.091 22.287 1.00 96.06 75 LYS A O 1
ATOM 631 N N . GLU A 1 76 ? -2.232 3.427 20.640 1.00 97.62 76 GLU A N 1
ATOM 632 C CA . GLU A 1 76 ? -1.553 4.394 21.522 1.00 97.62 76 GLU A CA 1
ATOM 633 C C . GLU A 1 76 ? -2.535 5.125 22.455 1.00 97.62 76 GLU A C 1
ATOM 635 O O . GLU A 1 76 ? -2.154 5.579 23.531 1.00 97.62 76 GLU A O 1
ATOM 640 N N . TYR A 1 77 ? -3.829 5.145 22.115 1.00 96.50 77 TYR A N 1
ATOM 641 C CA . TYR A 1 77 ? -4.903 5.687 22.954 1.00 96.50 77 TYR A CA 1
ATOM 642 C C . TYR A 1 77 ? -5.477 4.678 23.971 1.00 96.50 77 TYR 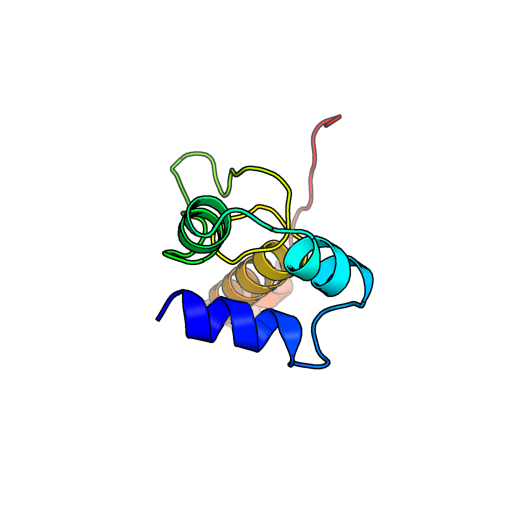A C 1
ATOM 644 O O . TYR A 1 77 ? -6.543 4.913 24.547 1.00 96.50 77 TYR A O 1
ATOM 652 N N . GLY A 1 78 ? -4.803 3.546 24.193 1.00 96.56 78 GLY A N 1
ATOM 653 C CA . GLY A 1 78 ? -5.183 2.531 25.179 1.00 96.56 78 GLY A CA 1
ATOM 654 C C . GLY A 1 78 ? -6.449 1.741 24.821 1.00 96.56 78 GLY A C 1
ATOM 655 O O . GLY A 1 78 ? -6.933 1.761 23.688 1.00 96.56 78 GLY A O 1
ATOM 656 N N . GLU A 1 79 ? -7.002 1.018 25.801 1.00 96.88 79 GLU A N 1
ATOM 657 C CA . GLU A 1 79 ? -8.188 0.165 25.600 1.00 96.88 79 GLU A CA 1
ATOM 658 C C . GLU A 1 79 ? -9.430 0.958 25.171 1.00 96.88 79 GLU A C 1
ATOM 660 O O . GLU A 1 79 ? -10.207 0.492 24.340 1.00 96.88 79 GLU A O 1
ATOM 665 N N . GLU A 1 80 ? -9.586 2.188 25.663 1.00 95.94 80 GLU A N 1
ATOM 666 C CA . GLU A 1 80 ? -10.667 3.082 25.234 1.00 95.94 80 GLU A CA 1
ATOM 667 C C . GLU A 1 80 ? -10.500 3.536 23.774 1.00 95.94 80 GLU A C 1
ATOM 669 O O . GLU A 1 80 ? -11.482 3.699 23.054 1.00 95.94 80 GLU A O 1
ATOM 674 N N . GLY A 1 81 ? -9.265 3.694 23.281 1.00 94.69 81 GLY A N 1
ATOM 675 C CA . GLY A 1 81 ? -8.987 3.872 21.852 1.00 94.69 81 GLY A CA 1
ATOM 676 C C . GLY A 1 81 ? -9.498 2.704 21.013 1.00 94.69 81 GLY A C 1
ATOM 677 O O . GLY A 1 81 ? -10.252 2.905 20.063 1.00 94.69 81 GLY A O 1
ATOM 678 N N . LYS A 1 82 ? -9.156 1.478 21.416 1.00 95.12 82 LYS A N 1
ATOM 679 C CA . LYS A 1 82 ? -9.515 0.250 20.690 1.00 95.12 82 LYS A CA 1
ATOM 680 C C . LYS A 1 82 ? -11.025 -0.016 20.665 1.00 95.12 82 LYS A C 1
ATOM 682 O O . LYS A 1 82 ? -11.545 -0.470 19.650 1.00 95.12 82 LYS A O 1
ATOM 687 N N . LYS A 1 83 ? -11.743 0.275 21.757 1.00 96.88 83 LYS A N 1
ATOM 688 C CA . LYS A 1 83 ? -13.192 0.014 21.883 1.00 96.88 83 LYS A CA 1
ATOM 689 C C . LYS A 1 83 ? -14.082 0.956 21.073 1.00 96.88 83 LYS A C 1
ATOM 691 O O . LYS A 1 83 ? -15.227 0.605 20.806 1.00 96.88 83 LYS A O 1
ATOM 696 N N . ARG A 1 84 ? -13.587 2.136 20.684 1.00 94.62 84 ARG A N 1
ATOM 697 C CA . ARG A 1 84 ? -14.369 3.131 19.925 1.00 94.62 84 ARG A CA 1
ATOM 698 C C . ARG A 1 84 ? -14.748 2.672 18.512 1.00 94.62 84 ARG A C 1
ATOM 700 O O . ARG A 1 84 ? -15.671 3.234 17.930 1.00 94.62 84 ARG A O 1
ATOM 707 N N . GLY A 1 85 ? -14.083 1.642 17.989 1.00 90.75 85 GLY A N 1
ATOM 708 C CA . GLY A 1 85 ? -14.321 1.126 16.644 1.00 90.75 85 GLY A CA 1
ATOM 709 C C . GLY A 1 85 ? -13.792 2.055 15.548 1.00 90.75 85 GLY A C 1
ATOM 710 O O . GLY A 1 85 ? -13.150 3.070 15.816 1.00 90.75 85 GLY A O 1
ATOM 711 N N . VAL A 1 86 ? -14.045 1.683 14.294 1.00 94.62 86 VAL A N 1
ATOM 712 C CA . VAL A 1 86 ? -13.641 2.445 13.105 1.00 94.62 86 VAL A CA 1
ATOM 713 C C . VAL A 1 86 ? -14.823 2.583 12.153 1.00 94.62 86 VAL A C 1
ATOM 715 O O . VAL A 1 86 ? -15.601 1.646 11.983 1.00 94.62 86 VAL A O 1
ATOM 718 N N . VAL A 1 87 ? -14.955 3.751 11.524 1.00 95.50 87 VAL A N 1
ATOM 719 C CA . VAL A 1 87 ? -15.940 3.986 10.462 1.00 95.50 87 VAL A CA 1
ATOM 720 C C . VAL A 1 87 ? -15.232 3.850 9.123 1.00 95.50 87 VAL A C 1
ATOM 722 O O . VAL A 1 87 ? -14.229 4.51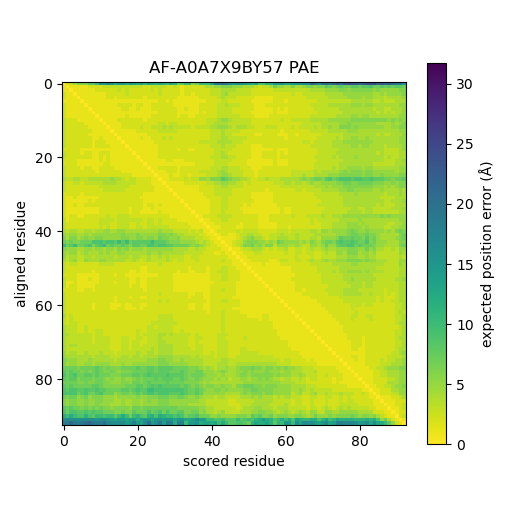8 8.881 1.00 95.50 87 VAL A O 1
ATOM 725 N N . ILE A 1 88 ? -15.760 2.988 8.257 1.00 94.56 88 ILE A N 1
ATOM 726 C CA . ILE A 1 88 ? -15.246 2.776 6.905 1.00 94.56 88 ILE A CA 1
ATOM 727 C C . ILE A 1 88 ? -16.299 3.283 5.926 1.00 94.56 88 ILE A C 1
ATOM 729 O O . ILE A 1 88 ? -17.445 2.840 5.955 1.00 94.56 88 ILE A O 1
ATOM 733 N N . ALA A 1 89 ? -15.899 4.213 5.067 1.00 94.88 89 ALA A N 1
ATOM 734 C CA . ALA A 1 89 ? -16.718 4.752 3.994 1.00 94.88 89 ALA A CA 1
ATOM 735 C C . ALA A 1 89 ? -15.871 4.857 2.723 1.00 94.88 89 ALA A C 1
ATOM 737 O O . ALA A 1 89 ? -14.657 5.048 2.792 1.00 94.88 89 ALA A O 1
ATOM 738 N N . TYR A 1 90 ? -16.520 4.728 1.574 1.00 92.75 90 TYR A N 1
ATOM 739 C CA . TYR A 1 90 ? -15.922 4.886 0.254 1.00 92.75 90 TYR A CA 1
ATOM 740 C C . TYR A 1 90 ? -16.926 5.617 -0.643 1.00 92.75 90 TYR A C 1
ATOM 742 O O . TYR A 1 90 ? -18.133 5.571 -0.385 1.00 92.75 90 TYR A O 1
ATOM 750 N N . ASP A 1 91 ? -16.431 6.355 -1.636 1.00 92.44 91 ASP A N 1
ATOM 751 C CA . ASP A 1 91 ? -17.290 6.915 -2.679 1.00 92.44 91 ASP A CA 1
ATOM 752 C C . ASP A 1 91 ? -17.490 5.884 -3.803 1.00 92.44 91 ASP A C 1
ATOM 754 O O . ASP A 1 91 ? -17.100 4.731 -3.673 1.00 92.44 91 ASP A O 1
ATOM 758 N N . SER A 1 92 ? -18.146 6.252 -4.899 1.00 88.44 92 SER A N 1
ATOM 759 C CA . SER A 1 92 ? -18.458 5.313 -5.983 1.00 88.44 92 SER A CA 1
ATOM 760 C C . SER A 1 92 ? -17.272 4.946 -6.891 1.00 88.44 92 SER A C 1
ATOM 762 O O . SER A 1 92 ? -17.514 4.391 -7.963 1.00 88.44 92 SER A O 1
ATOM 764 N N . ARG A 1 93 ? -16.037 5.334 -6.549 1.00 72.81 93 ARG A N 1
ATOM 765 C CA . ARG A 1 93 ? -14.837 5.041 -7.348 1.00 72.81 93 ARG A CA 1
ATOM 766 C C . ARG A 1 93 ? -14.235 3.675 -7.049 1.00 72.81 93 ARG A C 1
ATOM 768 O O . ARG A 1 93 ? -14.328 3.208 -5.894 1.00 72.81 93 ARG A O 1
#